Protein AF-A0A9D3YR36-F1 (afdb_monomer_lite)

Radius of gyration: 19.88 Å; chains: 1; bounding box: 40×20×63 Å

Foldseek 3Di:
DPVVVVVVVVVVVVVVLVVVLVVLVVLLVVLVVVLVVLVVVLVVCVVVVVVVSNVVSVVVNVVSVVSSVVSVVSNVVSVVVVD

Structure (mmCIF, N/CA/C/O backbone):
data_AF-A0A9D3YR36-F1
#
_entry.id   AF-A0A9D3YR36-F1
#
loop_
_atom_site.group_PDB
_atom_site.id
_atom_site.type_symbol
_atom_site.label_atom_id
_atom_site.label_alt_id
_atom_site.label_comp_id
_atom_site.label_asym_id
_atom_site.label_entity_id
_atom_site.label_seq_id
_atom_site.pdbx_PDB_ins_code
_atom_site.Cartn_x
_atom_site.Cartn_y
_atom_site.Cartn_z
_atom_site.occupancy
_atom_site.B_iso_or_equiv
_atom_site.auth_seq_id
_atom_site.auth_comp_id
_atom_site.auth_asym_id
_atom_site.auth_atom_id
_atom_site.pdbx_PDB_model_num
ATOM 1 N N . MET A 1 1 ? 24.546 6.002 -41.751 1.00 46.72 1 MET A N 1
ATOM 2 C CA . MET A 1 1 ? 24.651 5.085 -40.590 1.00 46.72 1 MET A CA 1
ATOM 3 C C . MET A 1 1 ? 23.613 5.440 -39.507 1.00 46.72 1 MET A C 1
ATOM 5 O O . MET A 1 1 ? 23.987 6.024 -38.503 1.00 46.72 1 MET A O 1
ATOM 9 N N . PRO A 1 2 ? 22.313 5.116 -39.674 1.00 56.44 2 PRO A N 1
ATOM 10 C CA . PRO A 1 2 ? 21.262 5.441 -38.694 1.00 56.44 2 PRO A CA 1
ATOM 11 C C . PRO A 1 2 ? 20.927 4.301 -37.708 1.00 56.44 2 PRO A C 1
ATOM 13 O O . PRO A 1 2 ? 20.252 4.521 -36.704 1.00 56.44 2 PRO A O 1
ATOM 16 N N . SER A 1 3 ? 21.384 3.072 -37.964 1.00 59.78 3 SER A N 1
ATOM 17 C CA . SER A 1 3 ? 20.960 1.886 -37.202 1.00 59.78 3 SER A CA 1
ATOM 18 C C . SER A 1 3 ? 21.588 1.766 -35.809 1.00 59.78 3 SER A C 1
ATOM 20 O O . SER A 1 3 ? 21.006 1.124 -34.944 1.00 59.78 3 SER A O 1
ATOM 22 N N . ARG A 1 4 ? 22.747 2.392 -35.554 1.00 53.16 4 ARG A N 1
ATOM 23 C CA . ARG A 1 4 ? 23.460 2.280 -34.263 1.00 53.16 4 ARG A CA 1
ATOM 24 C C . ARG A 1 4 ? 22.837 3.137 -33.151 1.00 53.16 4 ARG A C 1
ATOM 26 O O . ARG A 1 4 ? 22.800 2.690 -32.010 1.00 53.16 4 ARG A O 1
ATOM 33 N N . MET A 1 5 ? 22.299 4.316 -33.486 1.00 54.59 5 MET A N 1
ATOM 34 C CA . MET A 1 5 ? 21.605 5.204 -32.534 1.00 54.59 5 MET A CA 1
ATOM 35 C C . MET A 1 5 ? 20.268 4.608 -32.073 1.00 54.59 5 MET A C 1
ATOM 37 O O . MET A 1 5 ? 20.002 4.565 -30.877 1.00 54.59 5 MET A O 1
ATOM 41 N N . LYS A 1 6 ? 19.495 4.007 -32.991 1.00 58.16 6 LYS A N 1
ATOM 42 C CA . LYS A 1 6 ? 18.227 3.324 -32.662 1.00 58.16 6 LYS A CA 1
ATOM 43 C C . LYS A 1 6 ? 18.398 2.182 -31.647 1.00 58.16 6 LYS A C 1
ATOM 45 O O . LYS A 1 6 ? 17.492 1.905 -30.864 1.00 58.16 6 LYS A O 1
ATOM 50 N N . THR A 1 7 ? 19.548 1.506 -31.655 1.00 63.72 7 THR A N 1
ATOM 51 C CA . THR A 1 7 ? 19.860 0.415 -30.716 1.00 63.72 7 THR A CA 1
ATOM 52 C C . THR A 1 7 ? 20.207 0.932 -29.318 1.00 63.72 7 THR A C 1
ATOM 54 O O . THR A 1 7 ? 19.884 0.274 -28.330 1.00 63.72 7 THR A O 1
ATOM 57 N N . LEU A 1 8 ? 20.832 2.109 -29.219 1.00 59.56 8 LEU A N 1
ATOM 58 C CA . LEU A 1 8 ? 21.136 2.765 -27.945 1.00 59.56 8 LEU A CA 1
ATOM 59 C C . LEU A 1 8 ? 19.861 3.292 -27.280 1.00 59.56 8 LEU A C 1
ATOM 61 O O . LEU A 1 8 ? 19.636 2.967 -26.119 1.00 59.56 8 LEU A O 1
ATOM 65 N N . ASP A 1 9 ? 18.983 3.977 -28.019 1.00 61.59 9 ASP A N 1
ATOM 66 C CA . ASP A 1 9 ? 17.680 4.438 -27.503 1.00 61.59 9 ASP A CA 1
ATOM 67 C C . ASP A 1 9 ? 16.831 3.282 -26.961 1.00 61.59 9 ASP A C 1
ATOM 69 O O . ASP A 1 9 ? 16.253 3.369 -25.877 1.00 61.59 9 ASP A O 1
ATOM 73 N N . LYS A 1 10 ? 16.818 2.144 -27.670 1.00 60.16 10 LYS A N 1
ATOM 74 C CA . LYS A 1 10 ? 16.163 0.925 -27.178 1.00 60.16 10 LYS A CA 1
ATOM 75 C C . LYS A 1 10 ? 16.757 0.447 -25.852 1.00 60.16 10 LYS A C 1
ATOM 77 O O . LYS A 1 10 ? 15.991 0.134 -24.944 1.00 60.16 10 LYS A O 1
ATOM 82 N N . ARG A 1 11 ? 18.087 0.421 -25.713 1.00 59.22 11 ARG A N 1
ATOM 83 C CA . ARG A 1 11 ? 18.762 0.018 -24.466 1.00 59.22 11 ARG A CA 1
ATOM 84 C C . ARG A 1 11 ? 18.447 0.964 -23.309 1.00 59.22 11 ARG A C 1
ATOM 86 O O . ARG A 1 11 ? 18.074 0.479 -22.249 1.00 59.22 11 ARG A O 1
ATOM 93 N N . PHE A 1 12 ? 18.502 2.278 -23.524 1.00 58.84 12 PHE A N 1
ATOM 94 C CA . PHE A 1 12 ? 18.121 3.257 -22.501 1.00 58.84 12 PHE A CA 1
ATOM 95 C C . PHE A 1 12 ? 16.654 3.097 -22.078 1.00 58.84 12 PHE A C 1
ATOM 97 O O . PHE A 1 12 ? 16.361 3.067 -20.884 1.00 58.84 12 PHE A O 1
ATOM 104 N N . SER A 1 13 ? 15.739 2.887 -23.032 1.00 67.44 13 SER A N 1
ATOM 105 C CA . SER A 1 13 ? 14.317 2.662 -22.729 1.00 67.44 13 SER A CA 1
ATOM 106 C C . SER A 1 13 ? 14.060 1.377 -21.927 1.00 67.44 13 SER A C 1
ATOM 108 O O . SER A 1 13 ? 13.175 1.350 -21.068 1.00 67.44 13 SER A O 1
ATOM 110 N N . LEU A 1 14 ? 14.854 0.325 -22.168 1.00 67.44 14 LEU A N 1
ATOM 111 C CA . LEU A 1 14 ? 14.796 -0.938 -21.431 1.00 67.44 14 LEU A CA 1
ATOM 112 C C . LEU A 1 14 ? 15.306 -0.758 -19.998 1.00 67.44 14 LEU A C 1
ATOM 114 O O . LEU A 1 14 ? 14.612 -1.139 -19.058 1.00 67.44 14 LEU A O 1
ATOM 118 N N . THR A 1 15 ? 16.442 -0.083 -19.812 1.00 76.81 15 THR A N 1
ATOM 119 C CA . THR A 1 15 ? 16.991 0.201 -18.477 1.00 76.81 15 THR A CA 1
ATOM 120 C C . THR A 1 15 ? 16.056 1.087 -17.647 1.00 76.81 15 THR A C 1
ATOM 122 O O . THR A 1 15 ? 15.861 0.851 -16.454 1.00 76.81 15 THR A O 1
ATOM 125 N N . GLU A 1 16 ? 15.408 2.082 -18.260 1.00 77.81 16 GLU A N 1
ATOM 126 C CA . GLU A 1 16 ? 14.391 2.877 -17.566 1.00 77.81 16 GLU A CA 1
ATOM 127 C C . GLU A 1 16 ? 13.164 2.049 -17.174 1.00 77.81 16 GLU A C 1
ATOM 129 O O . GLU A 1 16 ? 12.627 2.212 -16.075 1.00 77.81 16 GLU A O 1
ATOM 134 N N . ALA A 1 17 ? 12.700 1.170 -18.065 1.00 76.94 17 ALA A N 1
ATOM 135 C CA . ALA A 1 17 ? 11.573 0.285 -17.806 1.00 76.94 17 ALA A CA 1
ATOM 136 C C . ALA A 1 17 ? 11.848 -0.668 -16.634 1.00 76.94 17 ALA A C 1
ATOM 138 O O . ALA A 1 17 ? 10.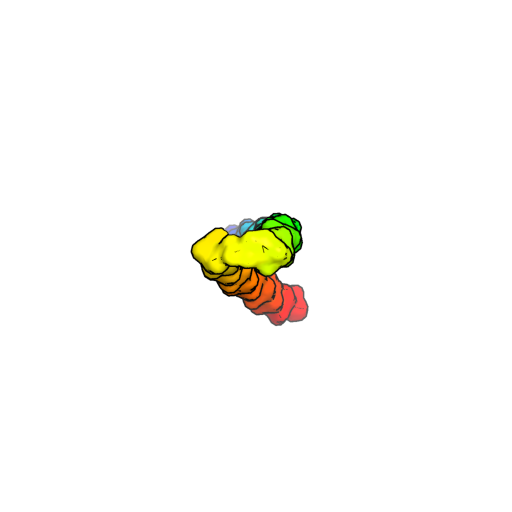995 -0.804 -15.755 1.00 76.94 17 ALA A O 1
ATOM 139 N N . GLU A 1 18 ? 13.033 -1.273 -16.594 1.00 80.88 18 GLU A N 1
ATOM 140 C CA . GLU A 1 18 ? 13.497 -2.115 -15.487 1.00 80.88 18 GLU A CA 1
ATOM 141 C C . GLU A 1 18 ? 13.601 -1.315 -14.184 1.00 80.88 18 GLU A C 1
ATOM 143 O O . GLU A 1 18 ? 13.126 -1.754 -13.134 1.00 80.88 18 GLU A O 1
ATOM 148 N N . GLY A 1 19 ? 14.139 -0.093 -14.252 1.00 84.25 19 GLY A N 1
ATOM 149 C CA . GLY A 1 19 ? 14.218 0.807 -13.105 1.00 84.25 19 GLY A CA 1
ATOM 150 C C . GLY A 1 19 ? 12.843 1.156 -12.526 1.00 84.25 19 GLY A C 1
ATOM 151 O O . GLY A 1 19 ? 12.668 1.176 -11.305 1.00 84.25 19 GLY A O 1
ATOM 152 N N . ARG A 1 20 ? 11.840 1.398 -13.379 1.00 85.38 20 ARG A N 1
ATOM 153 C CA . ARG A 1 20 ? 10.453 1.655 -12.949 1.00 85.38 20 ARG 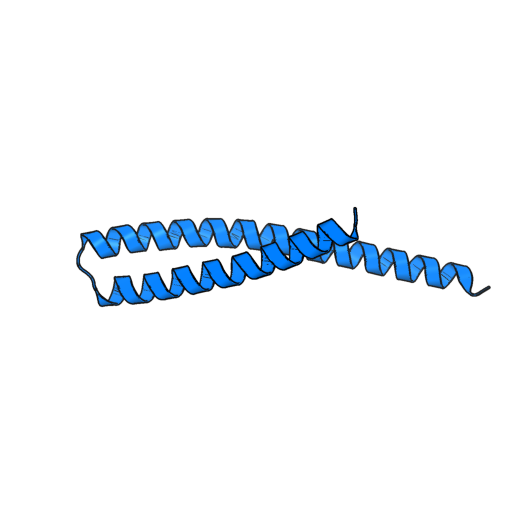A CA 1
ATOM 154 C C . ARG A 1 20 ? 9.791 0.401 -12.374 1.00 85.38 20 ARG A C 1
ATOM 156 O O . ARG A 1 20 ? 9.090 0.513 -11.372 1.00 85.38 20 ARG A O 1
ATOM 163 N N . PHE A 1 21 ? 10.043 -0.775 -12.950 1.00 84.12 21 PHE A N 1
ATOM 164 C CA . PHE A 1 21 ? 9.549 -2.051 -12.424 1.00 84.12 21 PHE A CA 1
ATOM 165 C C . PHE A 1 21 ? 10.101 -2.342 -11.026 1.00 84.12 21 PHE A C 1
ATOM 167 O O . PHE A 1 21 ? 9.331 -2.595 -10.102 1.00 84.12 21 PHE A O 1
ATOM 174 N N . LYS A 1 22 ? 11.418 -2.206 -10.834 1.00 89.56 22 LYS A N 1
ATOM 175 C CA . LYS A 1 22 ? 12.045 -2.382 -9.518 1.00 89.56 22 LYS A CA 1
ATOM 176 C C . LYS A 1 22 ? 11.434 -1.441 -8.479 1.00 89.56 22 LYS A C 1
ATOM 178 O O . LYS A 1 22 ? 11.029 -1.889 -7.411 1.00 89.56 22 LYS A O 1
ATOM 183 N N . LYS A 1 23 ? 11.270 -0.160 -8.831 1.00 90.56 23 LYS A N 1
ATOM 184 C CA . LYS A 1 23 ? 10.598 0.821 -7.966 1.00 90.56 23 LYS A CA 1
ATOM 185 C C . LYS A 1 23 ? 9.165 0.409 -7.629 1.00 90.56 23 LYS A C 1
ATOM 187 O O . LYS A 1 23 ? 8.764 0.566 -6.483 1.00 90.56 23 LYS A O 1
ATOM 192 N N . ALA A 1 24 ? 8.396 -0.115 -8.583 1.00 90.19 24 ALA A N 1
ATOM 193 C CA . ALA A 1 24 ? 7.042 -0.602 -8.322 1.00 90.19 24 ALA A CA 1
ATOM 194 C C . ALA A 1 24 ? 7.038 -1.755 -7.303 1.00 90.19 24 ALA A C 1
ATOM 196 O O . ALA A 1 24 ? 6.254 -1.723 -6.354 1.00 90.19 24 ALA A O 1
ATOM 197 N N . CYS A 1 25 ? 7.957 -2.716 -7.430 1.00 91.56 25 CYS A N 1
ATOM 198 C CA . CYS A 1 25 ? 8.123 -3.787 -6.445 1.00 91.56 25 CYS A CA 1
ATOM 199 C C . CYS A 1 25 ? 8.497 -3.246 -5.056 1.00 91.56 25 CYS A C 1
ATOM 201 O O . CYS A 1 25 ? 7.889 -3.642 -4.061 1.00 91.56 25 CYS A O 1
ATOM 203 N N . ASP A 1 26 ? 9.426 -2.289 -4.981 1.00 94.38 26 ASP A N 1
ATOM 204 C CA . ASP A 1 26 ? 9.807 -1.646 -3.717 1.00 94.38 26 ASP A CA 1
ATOM 205 C C . ASP A 1 26 ? 8.604 -0.935 -3.062 1.00 94.38 26 ASP A C 1
ATOM 207 O O . ASP A 1 26 ? 8.385 -1.041 -1.851 1.00 94.38 26 ASP A O 1
ATOM 211 N N . GLN A 1 27 ? 7.768 -0.259 -3.863 1.00 95.75 27 GLN A N 1
ATOM 212 C CA . GLN A 1 27 ? 6.535 0.375 -3.384 1.00 95.75 27 GLN A CA 1
ATOM 213 C C . GLN A 1 27 ? 5.526 -0.651 -2.858 1.00 95.75 27 GLN A C 1
ATOM 215 O O . GLN A 1 27 ? 4.926 -0.425 -1.807 1.00 95.75 27 GLN A O 1
ATOM 220 N N . ILE A 1 28 ? 5.365 -1.802 -3.519 1.00 94.44 28 ILE A N 1
ATOM 221 C CA . ILE A 1 28 ? 4.494 -2.889 -3.041 1.00 94.44 28 ILE A CA 1
ATOM 222 C C . ILE A 1 28 ? 4.943 -3.377 -1.658 1.00 94.44 28 ILE A C 1
ATOM 224 O O . ILE A 1 28 ? 4.112 -3.521 -0.755 1.00 94.44 28 ILE A O 1
ATOM 228 N N . VAL A 1 29 ? 6.247 -3.596 -1.461 1.00 96.31 29 VAL A N 1
ATOM 229 C CA . VAL A 1 29 ? 6.806 -4.031 -0.170 1.00 96.31 29 VAL A CA 1
ATOM 230 C C . VAL A 1 29 ? 6.521 -2.996 0.922 1.00 96.31 29 VAL A C 1
ATOM 232 O O . VAL A 1 29 ? 6.036 -3.347 2.005 1.00 96.31 29 VAL A O 1
ATOM 235 N N . LEU A 1 30 ? 6.748 -1.712 0.633 1.00 96.88 30 LEU A N 1
ATOM 236 C CA . LEU A 1 30 ? 6.476 -0.622 1.569 1.00 96.88 30 LEU A CA 1
ATOM 237 C C . LEU A 1 30 ? 4.985 -0.534 1.934 1.00 96.88 30 LEU A C 1
ATOM 239 O O . LEU A 1 30 ? 4.632 -0.422 3.113 1.00 96.88 30 LEU A O 1
ATOM 243 N N . LEU A 1 31 ? 4.103 -0.623 0.936 1.00 96.88 31 LEU A N 1
ATOM 244 C CA . LEU A 1 31 ? 2.653 -0.577 1.124 1.00 96.88 31 LEU A CA 1
ATOM 245 C C . LEU A 1 31 ? 2.151 -1.772 1.939 1.00 96.88 31 LEU A C 1
ATOM 247 O O . LEU A 1 31 ? 1.307 -1.586 2.812 1.00 96.88 31 LEU A O 1
ATOM 251 N N . ASN A 1 32 ? 2.706 -2.971 1.740 1.00 96.69 32 ASN A N 1
ATOM 252 C CA . ASN A 1 32 ? 2.378 -4.150 2.548 1.00 96.69 32 ASN A CA 1
ATOM 253 C C . ASN A 1 32 ? 2.751 -3.960 4.023 1.00 96.69 32 ASN A C 1
ATOM 255 O O . ASN A 1 32 ? 1.934 -4.236 4.908 1.00 96.69 32 ASN A O 1
ATOM 259 N N . LYS A 1 33 ? 3.948 -3.425 4.304 1.00 97.56 33 LYS A N 1
ATOM 260 C CA . LYS A 1 33 ? 4.351 -3.087 5.677 1.00 97.56 33 LYS A CA 1
ATOM 261 C C . LYS A 1 33 ? 3.370 -2.091 6.297 1.00 97.56 33 LYS A C 1
ATOM 263 O O . LYS A 1 33 ? 2.873 -2.306 7.405 1.00 97.56 33 LYS A O 1
ATOM 268 N N . ARG A 1 34 ? 3.036 -1.027 5.561 1.00 97.12 3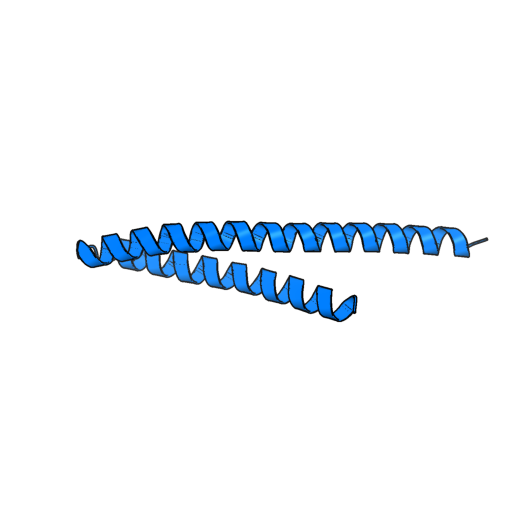4 ARG A N 1
ATOM 269 C CA . ARG A 1 34 ? 2.113 0.006 6.038 1.0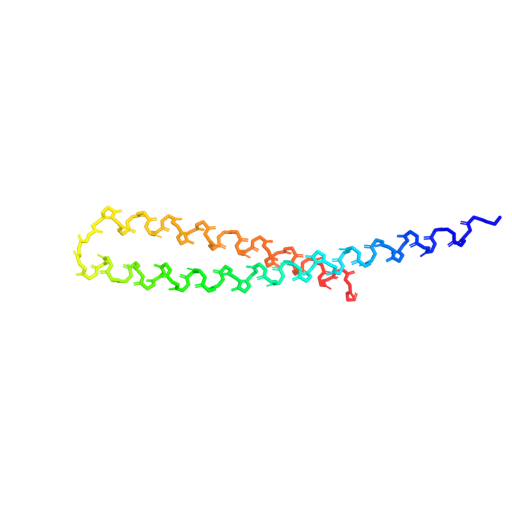0 97.12 34 ARG A CA 1
ATOM 270 C C . ARG A 1 34 ? 0.700 -0.531 6.267 1.00 97.12 34 ARG A C 1
ATOM 272 O O . ARG A 1 34 ? 0.067 -0.162 7.257 1.00 97.12 34 ARG A O 1
ATOM 279 N N . LEU A 1 35 ? 0.219 -1.417 5.398 1.00 96.44 35 LEU A N 1
ATOM 280 C CA . LEU A 1 35 ? -1.077 -2.074 5.540 1.00 96.44 35 LEU A CA 1
ATOM 281 C C . LEU A 1 35 ? -1.153 -2.853 6.858 1.00 96.44 35 LEU A C 1
ATOM 283 O O . LEU A 1 35 ? -2.103 -2.668 7.622 1.00 96.44 35 LEU A O 1
ATOM 287 N N . GLY A 1 36 ? -0.114 -3.635 7.171 1.00 97.38 36 GLY A N 1
ATOM 288 C CA . GLY A 1 36 ? -0.019 -4.392 8.421 1.00 97.38 36 GLY A CA 1
ATOM 289 C C . GLY A 1 36 ? -0.049 -3.501 9.669 1.00 97.38 36 GLY A C 1
ATOM 290 O O . GLY A 1 36 ? -0.778 -3.781 10.626 1.00 97.38 36 GLY A O 1
ATOM 291 N N . GLU A 1 37 ? 0.676 -2.378 9.653 1.00 97.50 37 GLU A N 1
ATOM 292 C CA . GLU A 1 37 ? 0.664 -1.395 10.746 1.00 97.50 37 GLU A CA 1
ATOM 293 C C . GLU A 1 37 ? -0.733 -0.798 10.977 1.00 97.50 37 GLU A C 1
ATOM 295 O O . GLU A 1 37 ? -1.211 -0.721 12.116 1.00 97.50 37 GLU A O 1
ATOM 300 N N . VAL A 1 38 ? -1.410 -0.380 9.903 1.00 97.25 38 VAL A N 1
ATOM 301 C CA . VAL A 1 38 ? -2.752 0.216 9.981 1.00 97.25 38 VAL A CA 1
ATOM 302 C C . VAL A 1 38 ? -3.783 -0.833 10.409 1.00 97.25 38 VAL A C 1
ATOM 304 O O . VAL A 1 38 ? -4.639 -0.529 11.241 1.00 97.25 38 VAL A O 1
ATOM 307 N N . GLN A 1 39 ? -3.670 -2.081 9.945 1.00 96.94 39 GLN A N 1
ATOM 308 C CA . GLN A 1 39 ? -4.520 -3.193 10.386 1.00 96.94 39 GLN A CA 1
ATOM 309 C C . GLN A 1 39 ? -4.358 -3.474 11.880 1.00 96.94 39 GLN A C 1
ATOM 311 O O . GLN A 1 39 ? -5.358 -3.672 12.575 1.00 96.94 39 GLN A O 1
ATOM 316 N N . LYS A 1 40 ? -3.128 -3.449 12.412 1.00 97.00 40 LYS A N 1
ATOM 317 C CA . LYS A 1 40 ? -2.887 -3.599 13.856 1.00 97.00 40 LYS A CA 1
ATOM 318 C C . LYS A 1 40 ? -3.595 -2.495 14.644 1.00 97.00 40 LYS A C 1
ATOM 320 O O . LYS A 1 40 ? -4.337 -2.794 15.581 1.00 97.00 40 LYS A O 1
ATOM 325 N N . ARG A 1 41 ? -3.452 -1.233 14.220 1.00 95.75 41 ARG A N 1
ATOM 326 C CA . ARG A 1 41 ? -4.143 -0.086 14.843 1.00 95.75 41 ARG A CA 1
ATOM 327 C C . ARG A 1 41 ? -5.663 -0.204 14.739 1.00 95.75 41 ARG A C 1
ATOM 329 O O . ARG A 1 41 ? -6.359 0.087 15.706 1.00 95.75 41 ARG A O 1
ATOM 336 N N . TYR A 1 42 ? -6.184 -0.681 13.608 1.00 95.75 42 TYR A N 1
ATOM 337 C CA . TYR A 1 42 ? -7.618 -0.907 13.413 1.00 95.75 42 TYR A CA 1
ATOM 338 C C . TYR A 1 42 ? -8.155 -1.953 14.394 1.00 95.75 42 TYR A C 1
ATOM 340 O O . TYR A 1 42 ? -9.177 -1.724 15.042 1.00 95.75 42 TYR A O 1
ATOM 348 N N . LYS A 1 43 ? -7.444 -3.077 14.557 1.00 94.69 43 LYS A N 1
ATOM 349 C CA . LYS A 1 43 ? -7.805 -4.126 15.523 1.00 94.69 43 LYS A CA 1
ATOM 350 C C . LYS A 1 43 ? -7.828 -3.581 16.955 1.00 94.69 43 LYS A C 1
ATOM 352 O O . LYS A 1 43 ? -8.761 -3.885 17.695 1.00 94.69 43 LYS A O 1
ATOM 357 N N . MET A 1 44 ? -6.865 -2.736 17.329 1.00 94.69 44 MET A N 1
ATOM 358 C CA . MET A 1 44 ? -6.852 -2.063 18.637 1.00 94.69 44 MET A CA 1
ATOM 359 C C . MET A 1 44 ? -8.035 -1.098 18.802 1.00 94.69 44 MET A C 1
ATOM 361 O O . MET A 1 44 ? -8.747 -1.172 19.799 1.00 94.69 44 MET A O 1
ATOM 365 N N . ALA A 1 45 ? -8.312 -0.257 17.801 1.00 92.75 45 ALA A N 1
ATOM 366 C CA . ALA A 1 45 ? -9.440 0.677 17.815 1.00 92.75 45 ALA A CA 1
ATOM 367 C C . ALA A 1 45 ? -10.797 -0.037 17.921 1.00 92.75 45 ALA A C 1
ATOM 369 O O . ALA A 1 45 ? -11.704 0.440 18.601 1.00 92.75 45 ALA A O 1
ATOM 370 N N . LYS A 1 46 ? -10.930 -1.204 17.273 1.00 92.00 46 LYS A N 1
ATOM 371 C CA . LYS A 1 46 ? -12.117 -2.061 17.374 1.00 92.00 46 LYS A CA 1
ATOM 372 C C . LYS A 1 46 ? -12.314 -2.577 18.802 1.00 92.00 46 LYS A C 1
ATOM 374 O O . LYS A 1 46 ? -13.443 -2.544 19.274 1.00 92.00 46 LYS A O 1
ATOM 379 N N . ARG A 1 47 ? -11.240 -3.005 19.478 1.00 93.69 47 ARG A N 1
ATOM 380 C CA . ARG A 1 47 ? -11.280 -3.462 20.882 1.00 93.69 47 ARG A CA 1
ATOM 381 C C . ARG A 1 47 ? -11.627 -2.331 21.853 1.00 93.69 47 ARG A C 1
ATOM 383 O O . ARG A 1 47 ? -12.379 -2.556 22.785 1.00 93.69 47 ARG A O 1
ATOM 390 N N . ALA A 1 48 ? -11.140 -1.118 21.595 1.00 92.75 48 ALA A N 1
ATOM 391 C CA . ALA A 1 48 ? -11.400 0.064 22.421 1.00 92.75 48 ALA A CA 1
ATOM 392 C C . ALA A 1 48 ? -12.743 0.773 22.122 1.00 92.75 48 ALA A C 1
ATOM 394 O O . ALA A 1 48 ? -12.967 1.877 22.605 1.00 92.75 48 ALA A O 1
ATOM 395 N N . SER A 1 49 ? -13.613 0.201 21.276 1.00 88.75 49 SER A N 1
ATOM 396 C CA . SER A 1 49 ? -14.890 0.798 20.831 1.00 88.75 49 SER A CA 1
ATOM 397 C C . SER A 1 49 ? -14.794 2.222 20.238 1.00 88.75 49 SER A C 1
ATOM 399 O O . SER A 1 49 ? -15.784 2.945 20.130 1.00 88.75 49 SER A O 1
ATOM 401 N N . ASN A 1 50 ? -13.613 2.640 19.765 1.00 88.38 50 ASN A N 1
ATOM 402 C CA . ASN A 1 50 ? -13.417 3.979 19.205 1.00 88.38 50 ASN A CA 1
ATOM 403 C C . ASN A 1 50 ? -13.896 4.035 17.742 1.00 88.38 50 ASN A C 1
ATOM 405 O O . ASN A 1 50 ? -13.146 3.768 16.797 1.00 88.38 50 ASN A O 1
ATOM 409 N N . ARG A 1 51 ? -15.183 4.353 17.553 1.00 87.62 51 ARG A N 1
ATOM 410 C CA . ARG A 1 51 ? -15.884 4.283 16.258 1.00 87.62 51 ARG A CA 1
ATOM 411 C C . ARG A 1 51 ? -15.323 5.237 15.199 1.00 87.62 51 ARG A C 1
ATOM 413 O O . ARG A 1 51 ? -15.149 4.812 14.056 1.00 87.62 51 ARG A O 1
ATOM 420 N N . VAL A 1 52 ? -15.011 6.480 15.568 1.00 89.31 52 VAL A N 1
ATOM 421 C CA . VAL A 1 52 ? -14.466 7.495 14.644 1.00 89.31 52 VAL A CA 1
ATOM 422 C C . VAL A 1 52 ? -13.071 7.089 14.177 1.00 89.31 52 VAL A C 1
ATOM 424 O O . VAL A 1 52 ? -12.795 7.046 12.975 1.00 89.31 52 VAL A O 1
ATOM 427 N N . PHE A 1 53 ? -12.209 6.689 15.114 1.00 89.69 53 PHE A N 1
ATOM 428 C CA . PHE A 1 53 ? -10.854 6.256 14.788 1.00 89.69 53 PHE A CA 1
ATOM 429 C C . PHE A 1 53 ? -10.856 4.982 13.932 1.00 89.69 53 PHE A C 1
ATOM 431 O O . PHE A 1 53 ? -10.111 4.882 12.957 1.00 89.69 53 PHE A O 1
ATOM 438 N N . ARG A 1 54 ? -11.766 4.041 14.213 1.00 91.94 54 ARG A N 1
ATOM 439 C CA . ARG A 1 54 ? -11.973 2.836 13.397 1.00 91.94 54 ARG A CA 1
ATOM 440 C C . ARG A 1 54 ? -12.374 3.168 11.959 1.00 91.94 54 ARG A C 1
ATOM 442 O O . ARG A 1 54 ? -11.861 2.539 11.035 1.00 91.94 54 ARG A O 1
ATOM 449 N N . TYR A 1 55 ? -13.270 4.134 11.757 1.00 95.62 55 TYR A N 1
ATOM 450 C CA . TYR A 1 55 ? -13.684 4.555 10.417 1.00 95.62 55 TYR A CA 1
ATOM 451 C C . TYR A 1 55 ? -12.521 5.178 9.637 1.00 95.62 55 TYR A C 1
ATOM 453 O O . TYR A 1 55 ? -12.264 4.779 8.502 1.00 95.62 55 TYR A O 1
ATOM 461 N N . ASN A 1 56 ? -11.757 6.074 10.270 1.00 95.69 56 ASN A N 1
ATOM 462 C CA . ASN A 1 56 ? -10.576 6.677 9.649 1.00 95.69 56 ASN A CA 1
ATOM 463 C C . ASN A 1 56 ? -9.537 5.618 9.242 1.00 95.69 56 ASN A C 1
ATOM 465 O O . ASN A 1 56 ? -8.993 5.660 8.140 1.00 95.69 56 ASN A O 1
ATOM 469 N N . LEU A 1 57 ? -9.294 4.632 10.110 1.00 96.44 57 LEU A N 1
ATOM 470 C CA . LEU A 1 57 ? -8.389 3.524 9.812 1.00 96.44 57 LEU A CA 1
ATOM 471 C C . LEU A 1 57 ? -8.911 2.645 8.672 1.00 96.44 57 LEU A C 1
ATOM 473 O O . LEU A 1 57 ? -8.117 2.234 7.834 1.00 96.44 57 LEU A O 1
ATOM 477 N N . ARG A 1 58 ? -10.226 2.407 8.581 1.00 96.44 58 ARG A N 1
ATOM 478 C CA . ARG A 1 58 ? -10.826 1.673 7.454 1.00 96.44 58 ARG A CA 1
ATOM 479 C C . ARG A 1 58 ? -10.593 2.383 6.119 1.00 96.44 58 ARG A C 1
ATOM 481 O O . ARG A 1 58 ? -10.223 1.725 5.155 1.00 96.44 58 ARG A O 1
ATOM 488 N N . LEU A 1 59 ? -10.773 3.706 6.069 1.00 97.56 59 LEU A N 1
ATOM 489 C CA . LEU A 1 59 ? -10.497 4.491 4.858 1.00 97.56 59 LEU A CA 1
ATOM 490 C C . LEU A 1 59 ? -9.019 4.410 4.456 1.00 97.56 59 LEU A C 1
ATOM 492 O O . LEU A 1 59 ? -8.711 4.211 3.286 1.00 97.56 59 LEU A O 1
ATOM 496 N N . LYS A 1 60 ? -8.104 4.494 5.430 1.00 96.94 60 LYS A N 1
ATOM 497 C CA . LYS A 1 60 ? -6.663 4.332 5.182 1.00 96.94 60 LYS A CA 1
ATOM 498 C C . LYS A 1 60 ? -6.322 2.951 4.627 1.00 96.94 60 LYS A C 1
ATOM 500 O O . LYS A 1 60 ? -5.508 2.870 3.716 1.00 96.94 60 LYS A O 1
ATOM 505 N N . LEU A 1 61 ? -6.935 1.888 5.154 1.00 97.56 61 LEU A N 1
ATOM 506 C CA . LEU A 1 61 ? -6.743 0.529 4.638 1.00 97.56 61 LEU A CA 1
ATOM 507 C C . LEU A 1 61 ? -7.169 0.425 3.173 1.00 97.56 61 LEU A C 1
ATOM 509 O O . LEU A 1 61 ? -6.354 0.020 2.352 1.00 97.56 61 LEU A O 1
ATOM 513 N N . ALA A 1 62 ? -8.380 0.882 2.845 1.00 97.62 62 ALA A N 1
ATOM 514 C CA . ALA A 1 62 ? -8.893 0.839 1.476 1.00 97.62 62 ALA A CA 1
ATOM 515 C C . ALA A 1 62 ? -8.001 1.618 0.491 1.00 97.62 62 ALA A C 1
ATOM 517 O O . ALA A 1 62 ? -7.715 1.137 -0.602 1.00 97.62 62 ALA A O 1
ATOM 518 N N . ALA A 1 63 ? -7.510 2.796 0.889 1.00 97.81 63 ALA A N 1
ATOM 519 C CA . ALA A 1 63 ? -6.599 3.583 0.061 1.00 97.81 63 ALA A CA 1
ATOM 520 C C . ALA A 1 63 ? -5.256 2.866 -0.177 1.00 97.81 63 ALA A C 1
ATOM 522 O O . ALA A 1 63 ? -4.775 2.821 -1.307 1.00 97.81 63 ALA A O 1
ATOM 523 N N . ILE A 1 64 ? -4.659 2.277 0.868 1.00 97.19 64 ILE A N 1
ATOM 524 C CA . ILE A 1 64 ? -3.395 1.530 0.748 1.00 97.19 64 ILE A CA 1
ATOM 525 C C . ILE A 1 64 ? -3.574 0.304 -0.155 1.00 97.19 64 ILE A C 1
ATOM 527 O O . ILE A 1 64 ? -2.725 0.052 -1.007 1.00 97.19 64 ILE A O 1
ATOM 531 N N . GLU A 1 65 ? -4.667 -0.442 0.011 1.00 96.31 65 GLU A N 1
ATOM 532 C CA . GLU A 1 65 ? -4.982 -1.610 -0.819 1.00 96.31 65 GLU A CA 1
ATOM 533 C C . GLU A 1 65 ? -5.166 -1.225 -2.288 1.00 96.31 65 GLU A C 1
ATOM 535 O O . GLU A 1 65 ? -4.578 -1.871 -3.153 1.00 96.31 65 GLU A O 1
ATOM 540 N N . GLY A 1 66 ? -5.896 -0.139 -2.566 1.00 97.19 66 GLY A N 1
ATOM 541 C CA . GLY A 1 66 ? -6.091 0.370 -3.924 1.00 97.19 66 GLY A CA 1
ATOM 542 C C . GLY A 1 66 ? -4.775 0.738 -4.609 1.00 97.19 66 GLY A C 1
ATOM 543 O O . GLY A 1 66 ? -4.487 0.246 -5.697 1.00 97.19 66 GLY A O 1
ATOM 544 N N . VAL A 1 67 ? -3.927 1.535 -3.950 1.00 96.56 67 VAL A N 1
ATOM 545 C CA . VAL A 1 67 ? -2.624 1.938 -4.514 1.00 96.56 67 VAL A CA 1
ATOM 546 C C . VAL A 1 67 ? -1.706 0.731 -4.712 1.00 96.56 67 VAL A C 1
ATOM 548 O O . VAL A 1 67 ? -1.042 0.620 -5.741 1.00 96.56 67 VAL A O 1
ATOM 551 N N . ARG A 1 68 ? -1.676 -0.202 -3.753 1.00 95.56 68 ARG A N 1
ATOM 552 C CA . ARG A 1 68 ? -0.878 -1.429 -3.872 1.00 95.56 68 ARG A CA 1
ATOM 553 C C . ARG A 1 68 ? -1.322 -2.267 -5.068 1.00 95.56 68 ARG A C 1
ATOM 555 O O . ARG A 1 68 ? -0.465 -2.763 -5.791 1.00 95.56 68 ARG A O 1
ATOM 562 N N . ASN A 1 69 ? -2.629 -2.404 -5.285 1.00 94.19 69 ASN A N 1
ATOM 563 C CA . ASN A 1 69 ? -3.157 -3.129 -6.437 1.00 94.19 69 ASN A CA 1
ATOM 564 C C . ASN A 1 69 ? -2.745 -2.467 -7.756 1.00 94.19 69 ASN A C 1
ATOM 566 O O . ASN A 1 69 ? -2.294 -3.175 -8.643 1.00 94.19 69 ASN A O 1
ATOM 570 N N . MET A 1 70 ? -2.748 -1.132 -7.854 1.00 93.94 70 MET A N 1
ATOM 571 C CA . MET A 1 70 ? -2.259 -0.464 -9.071 1.00 93.94 70 MET A CA 1
ATOM 572 C C . MET A 1 70 ? -0.784 -0.768 -9.370 1.00 93.94 70 MET A C 1
ATOM 574 O O . MET A 1 70 ? -0.407 -0.921 -10.531 1.00 93.94 70 MET A O 1
ATOM 578 N N . TYR A 1 71 ? 0.067 -0.875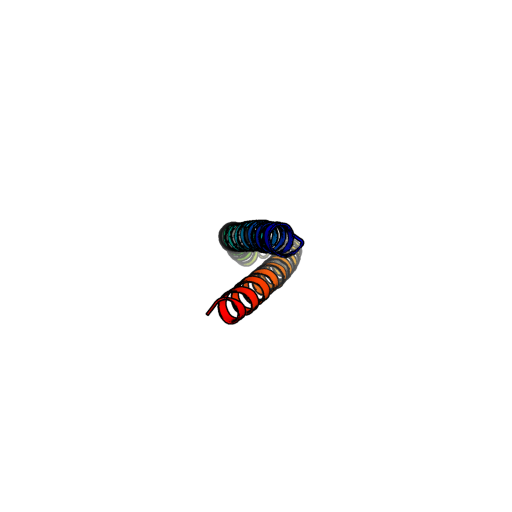 -8.342 1.00 92.00 71 TYR A N 1
ATOM 579 C CA . TYR A 1 71 ? 1.453 -1.303 -8.543 1.00 92.00 71 TYR A CA 1
ATOM 580 C C . TYR A 1 71 ? 1.560 -2.779 -8.938 1.00 92.00 71 TYR A C 1
ATOM 582 O O . TYR A 1 71 ? 2.414 -3.106 -9.761 1.00 92.00 71 TYR A O 1
ATOM 590 N N . TYR A 1 72 ? 0.712 -3.657 -8.390 1.00 89.12 72 TYR A N 1
ATOM 591 C CA . TYR A 1 72 ? 0.637 -5.048 -8.840 1.00 89.12 72 TYR A CA 1
ATOM 592 C C . TYR A 1 72 ? 0.223 -5.135 -10.309 1.00 89.12 72 TYR A C 1
ATOM 594 O O . TYR A 1 72 ? 0.911 -5.808 -11.066 1.00 89.12 72 TYR A O 1
ATOM 602 N N . ASP A 1 73 ? -0.813 -4.408 -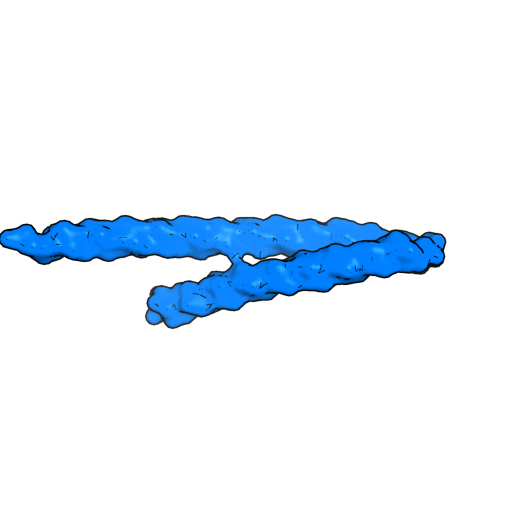10.728 1.00 89.69 73 ASP A N 1
ATOM 603 C CA . ASP A 1 73 ? -1.268 -4.374 -12.122 1.00 89.69 73 ASP A CA 1
ATOM 604 C C . ASP A 1 73 ? -0.155 -3.861 -13.043 1.00 89.69 73 ASP A C 1
ATOM 606 O O . ASP A 1 73 ? 0.141 -4.457 -14.079 1.00 89.69 73 ASP A O 1
ATOM 610 N N . TYR A 1 74 ? 0.536 -2.789 -12.636 1.00 87.69 74 TYR A N 1
ATOM 611 C CA . TYR A 1 74 ? 1.687 -2.265 -13.369 1.00 87.69 74 TYR A CA 1
ATOM 612 C C . TYR A 1 74 ? 2.805 -3.305 -13.517 1.00 87.69 74 TYR A C 1
ATOM 614 O O . TYR A 1 74 ? 3.322 -3.500 -14.619 1.00 87.69 74 TYR A O 1
ATOM 622 N N . ALA A 1 75 ? 3.186 -3.961 -12.418 1.00 83.69 75 ALA A N 1
ATOM 623 C CA . ALA A 1 75 ? 4.238 -4.968 -12.409 1.00 83.69 75 ALA A CA 1
ATOM 624 C C . ALA A 1 75 ? 3.844 -6.193 -13.249 1.00 83.69 75 ALA A C 1
ATOM 626 O O . ALA A 1 75 ? 4.641 -6.652 -14.065 1.00 83.69 75 ALA A O 1
ATOM 627 N N . TYR A 1 76 ? 2.603 -6.662 -13.118 1.00 81.25 76 TYR A N 1
ATOM 628 C CA . TYR A 1 76 ? 2.059 -7.793 -13.864 1.00 81.25 76 TYR A CA 1
ATOM 629 C C . TYR A 1 76 ? 2.059 -7.515 -15.372 1.00 81.25 76 TYR A C 1
ATOM 631 O O . TYR A 1 76 ? 2.690 -8.241 -16.133 1.00 81.25 76 TYR A O 1
ATOM 639 N N . HIS A 1 77 ? 1.492 -6.385 -15.808 1.00 79.25 77 HIS A N 1
ATOM 640 C CA . HIS A 1 77 ? 1.471 -5.991 -17.223 1.00 79.25 77 HIS A CA 1
ATOM 641 C C . HIS A 1 77 ? 2.850 -5.695 -17.828 1.00 79.25 77 HIS A C 1
ATOM 643 O O . HIS A 1 77 ? 2.978 -5.608 -19.055 1.00 79.25 77 HIS A O 1
ATOM 649 N N . LYS A 1 78 ? 3.867 -5.448 -16.997 1.00 72.69 78 LYS A N 1
ATOM 650 C CA . LYS A 1 78 ? 5.261 -5.292 -17.428 1.00 72.69 78 LYS A CA 1
ATOM 651 C C . LYS A 1 78 ? 5.978 -6.634 -17.522 1.00 72.69 78 LYS A C 1
ATOM 653 O O . LYS A 1 78 ? 6.720 -6.816 -18.478 1.00 72.69 78 LYS A O 1
ATOM 658 N N . ALA A 1 79 ? 5.740 -7.550 -16.585 1.00 68.81 79 ALA A N 1
ATOM 659 C CA . ALA A 1 79 ? 6.293 -8.901 -16.625 1.00 68.81 79 ALA A CA 1
ATOM 660 C C . ALA A 1 79 ? 5.787 -9.677 -17.853 1.00 68.81 79 ALA A C 1
ATOM 662 O O . ALA A 1 79 ? 6.591 -10.264 -18.570 1.00 68.81 79 ALA A O 1
ATOM 663 N N . ASP A 1 80 ? 4.491 -9.559 -18.155 1.00 62.09 80 ASP A N 1
ATOM 664 C CA . ASP A 1 80 ? 3.824 -10.219 -19.292 1.00 62.09 80 ASP A CA 1
ATOM 665 C C . ASP A 1 80 ? 4.281 -9.682 -20.665 1.00 62.09 80 ASP A C 1
ATOM 667 O O . ASP A 1 80 ? 4.161 -10.336 -21.691 1.00 62.09 80 ASP A O 1
ATOM 671 N N . ARG A 1 81 ? 4.832 -8.458 -20.703 1.00 58.03 81 ARG A N 1
ATOM 672 C CA . ARG A 1 81 ? 5.403 -7.847 -21.921 1.00 58.03 81 ARG A CA 1
ATOM 673 C C . ARG A 1 81 ? 6.894 -8.116 -22.111 1.00 58.03 81 ARG A C 1
ATOM 675 O O . ARG A 1 81 ? 7.431 -7.771 -23.162 1.00 58.03 81 ARG A O 1
ATOM 682 N N . CYS A 1 82 ? 7.556 -8.648 -21.089 1.00 48.88 82 CYS A N 1
ATOM 683 C CA . CYS A 1 82 ? 8.975 -8.996 -21.109 1.00 48.88 82 CYS A CA 1
ATOM 684 C C . CYS A 1 82 ? 9.208 -10.519 -21.105 1.00 48.88 82 CYS A C 1
ATOM 686 O O . CYS A 1 82 ? 10.365 -10.926 -21.006 1.00 48.88 82 CYS A O 1
ATOM 688 N N . SER A 1 83 ? 8.143 -11.330 -21.166 1.00 44.09 83 SER A N 1
ATOM 689 C CA . SER A 1 83 ? 8.204 -12.795 -21.285 1.00 44.09 83 SER A CA 1
ATOM 690 C C . SER A 1 83 ? 8.224 -13.253 -22.739 1.00 44.09 83 SER A C 1
ATOM 692 O O . SER A 1 83 ? 7.662 -12.537 -23.599 1.00 44.09 83 SER A O 1
#

Organism: Dreissena polymorpha (NCBI:txid45954)

Sequence (83 aa):
MPSRMKTLDKRFSLTEAEGRFKKACDQIVLLNKRLGEVQKRYKMAKRASNRVFRYNLRLKLAAIEGVRNMYYDYAYHKADRCS

pLDDT: mean 84.23, std 15.44, range [44.09, 97.81]

Secondary structure (DSSP, 8-state):
--HHHHHHHHHHHHHHHHHHHHHHHHHHHHHHHHHHHHHHHHHHHHHTT-HHHHHHHHHHHHHHHHHHHHHHHHHHHHHTT--